Protein AF-A0A0J8GTG0-F1 (afdb_monomer_lite)

Organism: NCBI:txid1513271

Structure (mmCIF, N/CA/C/O backbone):
data_AF-A0A0J8GTG0-F1
#
_entry.id   AF-A0A0J8GTG0-F1
#
loop_
_atom_site.group_PDB
_atom_site.id
_atom_site.type_symbol
_atom_site.label_atom_id
_atom_site.label_alt_id
_atom_site.label_comp_id
_atom_site.label_asym_id
_atom_site.label_entity_id
_atom_site.label_seq_id
_atom_site.pdbx_PDB_ins_code
_atom_site.Cartn_x
_atom_site.Cartn_y
_atom_site.Cartn_z
_atom_site.occupancy
_atom_site.B_iso_or_equiv
_atom_site.auth_seq_id
_atom_site.auth_comp_id
_atom_site.auth_asym_id
_atom_site.auth_atom_id
_atom_site.pdbx_PDB_model_num
ATOM 1 N N . MET A 1 1 ? -7.268 -20.569 -7.186 1.00 54.81 1 MET A N 1
ATOM 2 C CA . MET A 1 1 ? -6.590 -19.305 -6.826 1.00 54.81 1 MET A CA 1
ATOM 3 C C . MET A 1 1 ? -5.811 -18.849 -8.051 1.00 54.81 1 MET A C 1
ATOM 5 O O . MET A 1 1 ? -5.362 -19.722 -8.786 1.00 54.81 1 MET A O 1
ATOM 9 N N . SER A 1 2 ? -5.762 -17.547 -8.359 1.00 68.44 2 SER A N 1
ATOM 10 C CA . SER A 1 2 ? -4.939 -17.053 -9.481 1.00 68.44 2 SER A CA 1
ATOM 11 C C . SER A 1 2 ? -3.449 -17.191 -9.134 1.00 68.44 2 SER A C 1
ATOM 13 O O . SER A 1 2 ? -3.098 -17.224 -7.956 1.00 68.44 2 SER A O 1
ATOM 15 N N . VAL A 1 3 ? -2.569 -17.265 -10.140 1.00 65.75 3 VAL A N 1
ATOM 16 C CA . VAL A 1 3 ? -1.103 -17.329 -9.938 1.00 65.75 3 VAL A CA 1
ATOM 17 C C . VAL A 1 3 ? -0.615 -16.143 -9.099 1.00 65.75 3 VAL A C 1
ATOM 19 O O . VAL A 1 3 ? 0.181 -16.311 -8.181 1.00 65.75 3 VAL A O 1
ATOM 22 N N . ASN A 1 4 ? -1.175 -14.956 -9.330 1.00 76.69 4 ASN A N 1
ATOM 23 C CA . ASN A 1 4 ? -0.830 -13.763 -8.566 1.00 76.69 4 ASN A CA 1
ATOM 24 C C . ASN A 1 4 ? -1.287 -13.849 -7.105 1.00 76.69 4 ASN A C 1
ATOM 26 O O . ASN A 1 4 ? -0.583 -13.353 -6.240 1.00 76.69 4 ASN A O 1
ATOM 30 N N . GLN A 1 5 ? -2.383 -14.540 -6.775 1.00 75.94 5 GLN A N 1
ATOM 31 C CA . GLN A 1 5 ? -2.761 -14.763 -5.369 1.00 75.94 5 GLN A CA 1
ATOM 32 C C . GLN A 1 5 ? -1.780 -15.674 -4.626 1.00 75.94 5 GLN A C 1
ATOM 34 O O . GLN A 1 5 ? -1.552 -15.466 -3.436 1.00 75.94 5 GLN A O 1
ATOM 39 N N . GLU A 1 6 ? -1.209 -16.671 -5.305 1.00 80.06 6 GLU A N 1
ATOM 40 C CA . GLU A 1 6 ? -0.150 -17.521 -4.747 1.00 80.06 6 GLU A CA 1
ATOM 41 C C . GLU A 1 6 ? 1.104 -16.682 -4.460 1.00 80.06 6 GLU A C 1
ATOM 43 O O . GLU A 1 6 ? 1.645 -16.722 -3.357 1.00 80.06 6 GLU A O 1
ATOM 48 N N . MET A 1 7 ? 1.502 -15.841 -5.419 1.00 82.62 7 MET A N 1
ATOM 49 C CA . MET A 1 7 ? 2.662 -14.958 -5.280 1.00 82.62 7 MET A CA 1
ATOM 50 C C . MET A 1 7 ? 2.448 -13.862 -4.228 1.00 82.62 7 MET A C 1
ATOM 52 O O . MET A 1 7 ? 3.363 -13.568 -3.465 1.00 82.62 7 MET A O 1
ATOM 56 N N . ILE A 1 8 ? 1.242 -13.290 -4.118 1.00 86.19 8 ILE A N 1
ATOM 57 C CA . ILE A 1 8 ? 0.918 -12.322 -3.057 1.00 86.19 8 ILE A CA 1
ATOM 58 C C . ILE A 1 8 ? 1.066 -12.969 -1.684 1.00 86.19 8 ILE A C 1
ATOM 60 O O . ILE A 1 8 ? 1.550 -12.310 -0.771 1.00 86.19 8 ILE A O 1
ATOM 64 N N . LYS A 1 9 ? 0.670 -14.236 -1.519 1.00 82.12 9 LYS A N 1
ATOM 65 C CA . LYS A 1 9 ? 0.937 -14.953 -0.269 1.00 82.12 9 LYS A CA 1
ATOM 66 C C . LYS A 1 9 ? 2.442 -15.092 -0.074 1.00 82.12 9 LYS A C 1
ATOM 68 O O . LYS A 1 9 ? 2.985 -14.509 0.849 1.00 82.12 9 LYS A O 1
ATOM 73 N N . GLN A 1 10 ? 3.142 -15.716 -1.014 1.00 87.25 10 GLN A N 1
ATOM 74 C CA . GLN A 1 10 ? 4.577 -15.968 -0.882 1.00 87.25 10 GLN A CA 1
ATOM 75 C C . GLN A 1 10 ? 5.411 -14.709 -0.564 1.00 87.25 10 GLN A C 1
ATOM 77 O O . GLN A 1 10 ? 6.233 -14.736 0.349 1.00 87.25 10 GLN A O 1
ATOM 82 N N . HIS A 1 11 ? 5.201 -13.611 -1.292 1.00 88.31 11 HIS A N 1
ATOM 83 C CA . HIS A 1 11 ? 5.982 -12.379 -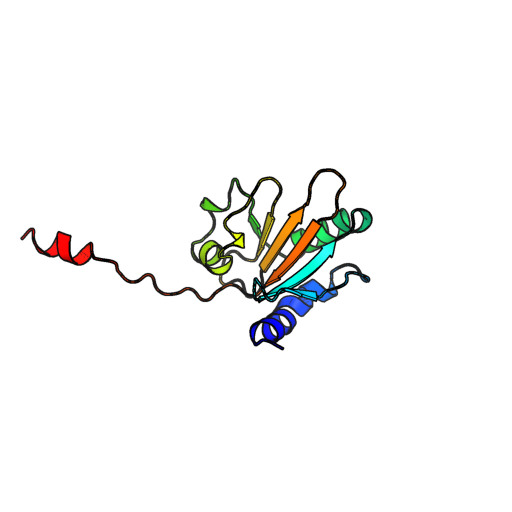1.130 1.00 88.31 11 HIS A CA 1
ATOM 84 C C . HIS A 1 11 ? 5.389 -11.430 -0.077 1.00 88.31 11 HIS A C 1
ATOM 86 O O . HIS A 1 11 ? 6.111 -10.695 0.595 1.00 88.31 11 HIS A O 1
ATOM 92 N N . GLY A 1 12 ? 4.067 -11.449 0.101 1.00 87.25 12 GLY A N 1
ATOM 93 C CA . GLY A 1 12 ? 3.345 -10.583 1.031 1.00 87.25 12 GLY A CA 1
ATOM 94 C C . GLY A 1 12 ? 3.180 -11.157 2.437 1.00 87.25 12 GLY A C 1
ATOM 95 O O . GLY A 1 12 ? 2.770 -10.412 3.325 1.00 87.25 12 GLY A O 1
ATOM 96 N N . ASP A 1 13 ? 3.515 -12.427 2.683 1.00 88.06 13 ASP A N 1
ATOM 97 C CA . ASP A 1 13 ? 3.333 -13.097 3.980 1.00 88.06 13 ASP A CA 1
ATOM 98 C C . ASP A 1 13 ? 3.975 -12.312 5.132 1.00 88.06 13 ASP A C 1
ATOM 100 O O . ASP A 1 13 ? 3.376 -12.140 6.196 1.00 88.06 13 ASP A O 1
ATOM 104 N N . SER A 1 14 ? 5.169 -11.756 4.908 1.00 91.19 14 SER A N 1
ATOM 105 C CA . SER A 1 14 ? 5.875 -10.965 5.921 1.00 91.19 14 SER A CA 1
ATOM 106 C C . SER A 1 14 ? 5.193 -9.625 6.240 1.00 91.19 14 SER A C 1
ATOM 108 O O . SER A 1 14 ? 5.325 -9.124 7.359 1.00 91.19 14 SER A O 1
ATOM 110 N N . LEU A 1 15 ? 4.454 -9.040 5.290 1.00 93.19 15 LEU A N 1
ATOM 111 C CA . LEU A 1 15 ? 3.618 -7.858 5.512 1.00 93.19 15 LEU A CA 1
ATOM 112 C C . LEU A 1 15 ? 2.309 -8.254 6.196 1.00 93.19 15 LEU A C 1
ATOM 114 O O . LEU A 1 15 ? 1.954 -7.678 7.222 1.00 93.19 15 LEU A O 1
ATOM 118 N N . LEU A 1 16 ? 1.614 -9.254 5.648 1.00 93.44 16 LEU A N 1
ATOM 119 C CA . LEU A 1 16 ? 0.330 -9.745 6.145 1.00 93.44 16 LEU A CA 1
ATOM 120 C C . LEU A 1 16 ? 0.420 -10.184 7.611 1.00 93.44 16 LEU A C 1
ATOM 122 O O . LEU A 1 16 ? -0.481 -9.888 8.389 1.00 93.44 16 LEU A O 1
ATOM 126 N N . ALA A 1 17 ? 1.529 -10.812 8.011 1.00 93.44 17 ALA A N 1
ATOM 127 C CA . ALA A 1 17 ? 1.769 -11.227 9.391 1.00 93.44 17 ALA A CA 1
ATOM 128 C C . ALA A 1 17 ? 1.983 -10.060 10.376 1.00 93.44 17 ALA A C 1
ATOM 130 O O . ALA A 1 17 ? 1.778 -10.240 11.577 1.00 93.44 17 ALA A O 1
ATOM 131 N N . LYS A 1 18 ? 2.411 -8.882 9.897 1.00 95.12 18 LYS A N 1
ATOM 132 C CA . LYS A 1 18 ? 2.632 -7.679 10.723 1.00 95.12 18 LYS A CA 1
ATOM 133 C C . LYS A 1 18 ? 1.389 -6.800 10.838 1.00 95.12 18 LYS A C 1
ATOM 135 O O . LYS A 1 18 ? 1.339 -5.944 11.718 1.00 95.12 18 LYS A O 1
ATOM 140 N N . LEU A 1 19 ? 0.424 -6.962 9.935 1.00 95.31 19 LEU A N 1
ATOM 141 C CA . LEU A 1 19 ? -0.800 -6.172 9.942 1.00 95.31 19 LEU A CA 1
ATOM 142 C C . LEU A 1 19 ? -1.731 -6.597 11.094 1.00 95.31 19 LEU A C 1
ATOM 144 O O . LEU A 1 19 ? -1.714 -7.763 11.503 1.00 95.31 19 LEU A O 1
ATOM 148 N N . PRO A 1 20 ? -2.557 -5.672 11.621 1.00 93.44 20 PRO A N 1
ATOM 149 C CA . PRO A 1 20 ? -3.469 -5.961 12.721 1.00 93.44 20 PRO A CA 1
ATOM 150 C C . PRO A 1 20 ? -4.362 -7.168 12.437 1.00 93.44 20 PRO A C 1
ATOM 152 O O . PRO A 1 20 ? -4.900 -7.338 11.338 1.00 93.44 20 PRO A O 1
ATOM 155 N N . LYS A 1 21 ? -4.571 -7.997 13.462 1.00 89.88 21 LYS A N 1
ATOM 156 C CA . LYS A 1 21 ? -5.532 -9.102 13.385 1.00 89.88 21 LYS A CA 1
ATOM 157 C C . LYS A 1 21 ? -6.951 -8.548 13.228 1.00 89.88 21 LYS A C 1
ATOM 159 O O . LYS A 1 21 ? -7.282 -7.513 13.797 1.00 89.88 21 LYS A O 1
ATOM 164 N N . GLY A 1 22 ? -7.798 -9.272 12.499 1.00 85.94 22 GLY A N 1
ATOM 165 C CA . GLY A 1 22 ? -9.192 -8.877 12.256 1.00 85.94 22 GLY A CA 1
ATOM 166 C C . GLY A 1 22 ? -9.413 -8.076 10.971 1.00 85.94 22 GLY A C 1
ATOM 167 O O . GLY A 1 22 ? -10.542 -7.687 10.699 1.00 85.94 22 GLY A O 1
ATOM 168 N N . ILE A 1 23 ? -8.369 -7.857 10.164 1.00 94.06 23 ILE A N 1
ATOM 169 C CA . ILE A 1 23 ? -8.527 -7.379 8.787 1.00 94.06 23 ILE A CA 1
ATOM 170 C C . ILE A 1 23 ? -9.046 -8.532 7.922 1.00 94.06 23 ILE A C 1
ATOM 172 O O . ILE A 1 23 ? -8.407 -9.581 7.815 1.00 94.06 23 ILE A O 1
ATOM 176 N N . GLU A 1 24 ? -10.203 -8.325 7.297 1.00 93.31 24 GLU A N 1
ATOM 177 C CA . GLU A 1 24 ? -10.818 -9.295 6.395 1.00 93.31 24 GLU A CA 1
ATOM 178 C C . GLU A 1 24 ? -10.308 -9.094 4.966 1.00 93.31 24 GLU A C 1
ATOM 180 O O . GLU A 1 24 ? -10.656 -8.128 4.285 1.00 93.31 24 GLU A O 1
ATOM 185 N N . TRP A 1 25 ? -9.468 -10.024 4.511 1.00 94.25 25 TRP A N 1
ATOM 186 C CA . TRP A 1 25 ? -8.908 -10.013 3.163 1.00 94.25 25 TRP A CA 1
ATOM 187 C C . TRP A 1 25 ? -9.800 -10.752 2.178 1.00 94.25 25 TRP A C 1
ATOM 189 O O . TRP A 1 25 ? -10.242 -11.875 2.430 1.00 94.25 25 TRP A O 1
ATOM 199 N N . GLN A 1 26 ? -9.996 -10.146 1.014 1.00 94.06 26 GLN A N 1
ATOM 200 C CA . GLN A 1 26 ? -10.760 -10.707 -0.087 1.00 94.06 26 GLN A CA 1
ATOM 201 C C . GLN A 1 26 ? -9.942 -10.651 -1.382 1.00 94.06 26 GLN A C 1
ATOM 203 O O . GLN A 1 26 ? -9.131 -9.742 -1.571 1.00 94.06 26 GLN A O 1
ATOM 208 N N . PRO A 1 27 ? -10.139 -11.601 -2.303 1.00 93.38 27 PRO A N 1
ATOM 209 C CA . PRO A 1 27 ? -9.642 -11.473 -3.664 1.00 93.38 27 PRO A CA 1
ATOM 210 C C . PRO A 1 27 ? -10.237 -10.257 -4.386 1.00 93.38 27 PRO A C 1
ATOM 212 O O . PRO A 1 27 ? -11.454 -10.148 -4.518 1.00 93.38 27 PRO A O 1
ATOM 215 N N . ASP A 1 28 ? -9.389 -9.397 -4.942 1.00 93.38 28 ASP A N 1
ATOM 216 C CA . ASP A 1 28 ? -9.787 -8.335 -5.865 1.00 93.38 28 ASP A CA 1
ATOM 217 C C . ASP A 1 28 ? -9.501 -8.778 -7.302 1.00 93.38 28 ASP A C 1
ATOM 219 O O . ASP A 1 28 ? -8.418 -8.559 -7.845 1.00 93.38 28 ASP A O 1
ATOM 223 N N . GLN A 1 29 ? -10.479 -9.433 -7.931 1.00 89.50 29 GLN A N 1
ATOM 224 C CA . GLN A 1 29 ? -10.334 -9.959 -9.295 1.00 89.50 29 GLN A CA 1
ATOM 225 C C . GLN A 1 29 ? -10.115 -8.863 -10.344 1.00 89.50 29 GLN A C 1
ATOM 227 O O . GLN A 1 29 ? -9.553 -9.134 -11.401 1.00 89.50 29 GLN A O 1
ATOM 232 N N . ARG A 1 30 ? -10.551 -7.627 -10.070 1.00 88.12 30 ARG A N 1
ATOM 233 C CA . ARG A 1 30 ? -10.420 -6.513 -11.015 1.00 88.12 30 ARG A CA 1
ATOM 234 C C . ARG A 1 30 ? -8.964 -6.094 -11.189 1.00 88.12 30 ARG A C 1
ATOM 236 O O . ARG A 1 30 ? -8.588 -5.661 -12.276 1.00 88.12 30 ARG A O 1
ATOM 243 N N . PHE A 1 31 ? -8.178 -6.203 -10.124 1.00 88.25 31 PHE A N 1
ATOM 244 C CA . PHE A 1 31 ? -6.781 -5.778 -10.104 1.00 88.25 31 PHE A CA 1
ATOM 245 C C . PHE A 1 31 ? -5.796 -6.915 -9.822 1.00 88.25 31 PHE A C 1
ATOM 247 O O . PHE A 1 31 ? -4.608 -6.650 -9.678 1.00 88.25 31 PHE A O 1
ATOM 254 N N . ASP A 1 32 ? -6.292 -8.152 -9.739 1.00 89.31 32 ASP A N 1
ATOM 255 C CA . ASP A 1 32 ? -5.533 -9.345 -9.356 1.00 89.31 32 ASP A CA 1
ATOM 256 C C . ASP A 1 32 ? -4.714 -9.133 -8.071 1.00 89.31 32 ASP A C 1
ATOM 258 O O . ASP A 1 32 ? -3.516 -9.401 -7.992 1.00 89.31 32 ASP A O 1
ATOM 262 N N . ALA A 1 33 ? -5.397 -8.582 -7.066 1.00 93.25 33 ALA A N 1
ATOM 263 C CA . ALA A 1 33 ? -4.835 -8.172 -5.785 1.00 93.25 33 ALA A CA 1
ATOM 264 C C . ALA A 1 33 ? -5.549 -8.872 -4.617 1.00 93.25 33 ALA A C 1
ATOM 266 O O . ALA A 1 33 ? -6.603 -9.492 -4.783 1.00 93.25 33 ALA A O 1
ATOM 267 N N . LEU A 1 34 ? -5.006 -8.736 -3.409 1.00 94.75 34 LEU A N 1
ATOM 268 C CA . LEU A 1 34 ? -5.770 -8.880 -2.171 1.00 94.75 34 LEU A CA 1
ATOM 269 C C . LEU A 1 34 ? -6.270 -7.506 -1.748 1.00 94.75 34 LEU A C 1
ATOM 271 O O . LEU A 1 34 ? -5.487 -6.561 -1.722 1.00 94.75 34 LEU A O 1
ATOM 275 N N . ILE A 1 35 ? -7.546 -7.392 -1.397 1.00 96.50 35 ILE A N 1
ATOM 276 C CA . ILE A 1 35 ? -8.153 -6.162 -0.889 1.00 96.50 35 ILE A CA 1
ATOM 277 C C . ILE A 1 35 ? -8.702 -6.373 0.515 1.00 96.50 35 ILE A C 1
ATOM 279 O O . ILE A 1 35 ? -9.246 -7.430 0.826 1.00 96.50 35 ILE A O 1
ATOM 283 N N . ALA A 1 36 ? -8.598 -5.341 1.342 1.00 97.38 36 ALA A N 1
ATOM 284 C CA . ALA A 1 36 ? -9.332 -5.235 2.587 1.00 97.38 36 ALA A CA 1
ATOM 285 C C . ALA A 1 36 ? -9.882 -3.819 2.785 1.00 97.38 36 ALA A C 1
ATOM 287 O O . ALA A 1 36 ? -9.279 -2.826 2.358 1.00 97.38 36 ALA A O 1
ATOM 288 N N . GLU A 1 37 ? -11.020 -3.731 3.467 1.00 97.81 37 GLU A N 1
ATOM 289 C CA . GLU A 1 37 ? -11.483 -2.484 4.066 1.00 97.81 37 GLU A CA 1
ATOM 290 C C . GLU A 1 37 ? -10.791 -2.298 5.419 1.00 97.81 37 GLU A C 1
ATOM 292 O O . GLU A 1 37 ? -10.816 -3.177 6.279 1.00 97.81 37 GLU A O 1
ATOM 297 N N . ILE A 1 38 ? -10.160 -1.143 5.605 1.00 97.56 38 ILE A N 1
ATOM 298 C CA . ILE A 1 38 ? -9.478 -0.773 6.837 1.00 97.56 38 ILE A CA 1
ATOM 299 C C . ILE A 1 38 ? -10.366 0.216 7.592 1.00 97.56 38 ILE A C 1
ATOM 301 O O . ILE A 1 38 ? -10.460 1.386 7.193 1.00 97.56 38 ILE A O 1
ATOM 305 N N . PRO A 1 39 ? -11.018 -0.219 8.684 1.00 95.06 39 PRO A N 1
ATOM 306 C CA . PRO A 1 39 ? -11.881 0.649 9.461 1.00 95.06 39 PRO A CA 1
ATOM 307 C C . PRO A 1 39 ? -11.049 1.713 10.177 1.00 95.06 39 PRO A C 1
ATOM 309 O O . PRO A 1 39 ? -9.894 1.497 10.554 1.00 95.06 39 PRO A O 1
ATOM 312 N N . LYS A 1 40 ? -11.669 2.868 10.423 1.00 92.75 40 LYS A N 1
ATOM 313 C CA . LYS A 1 40 ? -11.016 4.050 11.003 1.00 92.75 40 LYS A CA 1
ATOM 314 C C . LYS A 1 40 ? -10.144 3.776 12.242 1.00 92.75 40 LYS A C 1
ATOM 316 O O . LYS A 1 40 ? -9.044 4.326 12.288 1.00 92.75 40 LYS A O 1
ATOM 321 N N . PRO A 1 41 ? -10.560 2.943 13.219 1.00 94.44 41 PRO A N 1
ATOM 322 C CA . PRO A 1 41 ? -9.737 2.655 14.394 1.00 94.44 41 PRO A CA 1
ATOM 323 C C . PRO A 1 41 ? -8.410 1.953 14.075 1.00 94.44 41 PRO A C 1
ATOM 325 O O . PRO A 1 41 ? -7.440 2.164 14.792 1.00 94.44 41 PRO A O 1
ATOM 328 N N . LEU A 1 42 ? -8.350 1.164 12.995 1.00 95.38 42 LEU A N 1
ATOM 329 C CA . LEU A 1 42 ? -7.152 0.421 12.591 1.00 95.38 42 LEU A CA 1
ATOM 330 C C . LEU A 1 42 ? -6.244 1.216 11.644 1.00 95.38 42 LEU A C 1
ATOM 332 O O . LEU A 1 42 ? -5.082 0.859 11.465 1.00 95.38 42 LEU A O 1
ATOM 336 N N . MET A 1 43 ? -6.736 2.304 11.040 1.00 95.12 43 MET A N 1
ATOM 337 C CA . MET A 1 43 ? -5.971 3.067 10.046 1.00 95.12 43 MET A CA 1
ATOM 338 C C . MET A 1 43 ? -4.609 3.579 10.553 1.00 95.12 43 MET A C 1
ATOM 340 O O . MET A 1 43 ? -3.649 3.482 9.785 1.00 95.12 43 MET A O 1
ATOM 344 N N . PRO A 1 44 ? -4.468 4.123 11.785 1.00 95.44 44 PRO A N 1
ATOM 345 C CA . PRO A 1 44 ? -3.169 4.591 12.269 1.00 95.44 44 PRO A CA 1
ATOM 346 C C . PRO A 1 44 ? -2.142 3.462 12.375 1.00 95.44 44 PRO A C 1
ATOM 348 O O . PRO A 1 44 ? -1.014 3.630 11.917 1.00 95.44 44 PRO A O 1
ATOM 351 N N . GLU A 1 45 ? -2.552 2.315 12.919 1.00 96.75 45 GLU A N 1
ATOM 352 C CA . GLU A 1 45 ? -1.698 1.137 13.084 1.00 96.75 45 GLU A CA 1
ATOM 353 C C . GLU A 1 45 ? -1.295 0.567 11.721 1.00 96.75 45 GLU A C 1
ATOM 355 O O . GLU A 1 45 ? -0.108 0.474 11.429 1.00 96.75 45 GLU A O 1
ATOM 360 N N . VAL A 1 46 ? -2.259 0.328 10.823 1.00 97.44 46 VAL A N 1
ATOM 361 C CA . VAL A 1 46 ? -1.986 -0.164 9.461 1.00 97.44 46 VAL A CA 1
ATOM 362 C C . VAL A 1 46 ? -1.066 0.784 8.693 1.00 97.44 46 VAL A C 1
ATOM 364 O O . VAL A 1 46 ? -0.108 0.348 8.057 1.00 97.44 46 VAL A O 1
ATOM 367 N N . SER A 1 47 ? -1.323 2.095 8.752 1.00 95.62 47 SER A N 1
ATOM 368 C CA . SER A 1 47 ? -0.481 3.083 8.073 1.00 95.62 47 SER A CA 1
ATOM 369 C C . SER A 1 47 ? 0.943 3.090 8.622 1.00 95.62 47 SER A C 1
ATOM 371 O O . SER A 1 47 ? 1.882 3.308 7.856 1.00 95.62 47 SER A O 1
ATOM 373 N N . GLN A 1 48 ? 1.112 2.880 9.929 1.00 96.62 48 GLN A N 1
ATOM 374 C CA . GLN A 1 48 ? 2.428 2.774 10.545 1.00 96.62 48 GLN A CA 1
ATOM 375 C C . GLN A 1 48 ? 3.142 1.498 10.089 1.00 96.62 48 GLN A C 1
ATOM 377 O O . GLN A 1 48 ? 4.264 1.595 9.598 1.00 96.62 48 GLN A O 1
ATOM 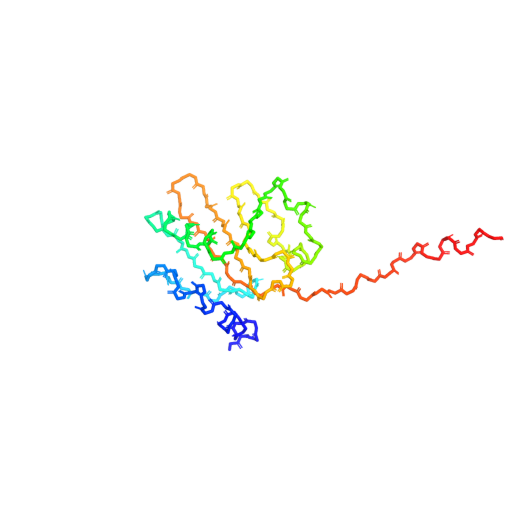382 N N . THR A 1 49 ? 2.469 0.345 10.119 1.00 97.50 49 THR A N 1
ATOM 383 C CA . THR A 1 49 ? 3.027 -0.927 9.641 1.00 97.50 49 THR A CA 1
ATOM 384 C C . THR A 1 49 ? 3.491 -0.838 8.188 1.00 97.50 49 THR A C 1
ATOM 386 O O . THR A 1 49 ? 4.584 -1.294 7.872 1.00 97.50 49 THR A O 1
ATOM 389 N N . LEU A 1 50 ? 2.711 -0.213 7.298 1.00 97.31 50 LEU A N 1
ATOM 390 C CA . LEU A 1 50 ? 3.102 -0.036 5.893 1.00 97.31 50 LEU A CA 1
ATOM 391 C C . LEU A 1 50 ? 4.360 0.834 5.743 1.00 97.31 50 LEU A C 1
ATOM 393 O O . LEU A 1 50 ? 5.224 0.519 4.931 1.00 97.31 50 LEU A O 1
ATOM 397 N N . LYS A 1 51 ? 4.485 1.909 6.532 1.00 95.75 51 LYS A N 1
ATOM 398 C CA . LYS A 1 51 ? 5.670 2.789 6.514 1.00 95.75 51 LYS A CA 1
ATOM 399 C C . LYS A 1 51 ? 6.920 2.113 7.070 1.00 95.75 51 LYS A C 1
ATOM 401 O O . LYS A 1 51 ? 8.015 2.489 6.682 1.00 95.75 51 LYS A O 1
ATOM 406 N N . GLU A 1 52 ? 6.758 1.197 8.019 1.00 95.62 52 GLU A N 1
ATOM 407 C CA . GLU A 1 52 ? 7.864 0.429 8.596 1.00 95.62 52 GLU A CA 1
ATOM 408 C C . GLU A 1 52 ? 8.261 -0.756 7.717 1.00 95.62 52 GLU A C 1
ATOM 410 O O . GLU A 1 52 ? 9.411 -1.185 7.743 1.00 95.62 52 GLU A O 1
ATOM 415 N N . HIS A 1 53 ? 7.304 -1.309 6.970 1.00 95.38 53 HIS A N 1
ATOM 416 C CA . HIS A 1 53 ? 7.533 -2.452 6.102 1.00 95.38 53 HIS A CA 1
ATOM 417 C C . HIS A 1 53 ? 8.233 -2.061 4.800 1.00 95.38 53 HIS A C 1
ATOM 419 O O . HIS A 1 53 ? 9.169 -2.745 4.405 1.00 95.38 53 HIS A O 1
ATOM 425 N N . PHE A 1 54 ? 7.778 -0.991 4.146 1.00 95.44 54 PHE A N 1
ATOM 426 C CA . PHE A 1 54 ? 8.291 -0.568 2.845 1.00 95.44 54 PHE A CA 1
ATOM 427 C C . PHE A 1 54 ? 9.297 0.568 2.977 1.00 95.44 54 PHE A C 1
ATOM 429 O O . PHE A 1 54 ? 9.059 1.531 3.711 1.00 95.44 54 PHE A O 1
ATOM 436 N N . SER A 1 55 ? 10.386 0.504 2.210 1.00 94.25 55 SER A N 1
ATOM 437 C CA . SER A 1 55 ? 11.390 1.575 2.209 1.00 94.25 55 SER A CA 1
ATOM 438 C C . SER A 1 55 ? 10.894 2.857 1.530 1.00 94.25 55 SER A C 1
ATOM 440 O O . SER A 1 55 ? 11.319 3.957 1.895 1.00 94.25 55 SER A O 1
ATOM 442 N N . GLN A 1 56 ? 9.966 2.735 0.573 1.00 96.38 56 GLN A N 1
ATOM 443 C CA . GLN A 1 56 ? 9.459 3.855 -0.209 1.00 96.38 56 GLN A CA 1
ATOM 444 C C . GLN A 1 56 ? 7.944 4.022 -0.115 1.00 96.38 56 GLN A C 1
ATOM 446 O O . GLN A 1 56 ? 7.163 3.088 0.086 1.00 96.38 56 GLN A O 1
ATOM 451 N N . LYS A 1 57 ? 7.524 5.273 -0.321 1.00 96.69 57 LYS A N 1
ATOM 452 C CA . LYS A 1 57 ? 6.123 5.632 -0.525 1.00 96.69 57 LYS A CA 1
ATOM 453 C C . LYS A 1 57 ? 5.978 6.744 -1.553 1.00 96.69 57 LYS A C 1
ATOM 455 O O . LYS A 1 57 ? 6.714 7.738 -1.547 1.00 96.69 57 LYS A O 1
ATOM 460 N N . TRP A 1 58 ? 4.938 6.635 -2.360 1.00 97.62 58 TRP A N 1
ATOM 461 C CA . TRP A 1 58 ? 4.570 7.623 -3.356 1.00 97.62 58 TRP A CA 1
ATOM 462 C C . TRP A 1 58 ? 3.141 8.114 -3.144 1.00 97.62 58 TRP A C 1
ATOM 464 O O . TRP A 1 58 ? 2.300 7.436 -2.564 1.00 97.62 58 TRP A O 1
ATOM 474 N N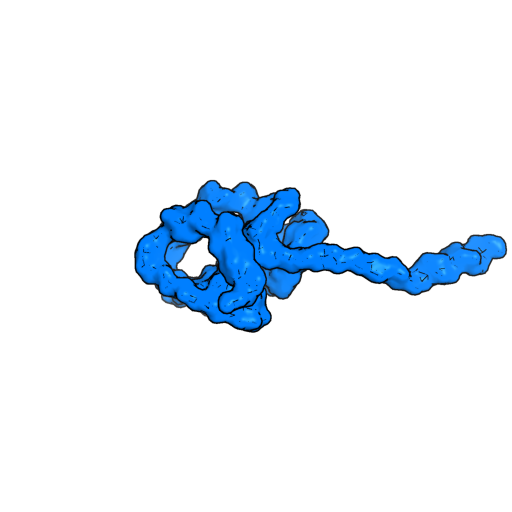 . ASN A 1 59 ? 2.888 9.333 -3.602 1.00 97.06 59 ASN A N 1
ATOM 475 C CA . ASN A 1 59 ? 1.596 9.999 -3.651 1.00 97.06 59 ASN A CA 1
ATOM 476 C C . ASN A 1 59 ? 1.435 10.691 -5.012 1.00 97.06 59 ASN A C 1
ATOM 478 O O . ASN A 1 59 ? 2.361 10.726 -5.831 1.00 97.06 59 ASN A O 1
ATOM 482 N N . ASN A 1 60 ? 0.280 11.312 -5.241 1.00 95.75 60 ASN A N 1
ATOM 483 C CA . ASN A 1 60 ? -0.017 12.007 -6.495 1.00 95.75 60 ASN A CA 1
ATOM 484 C C . ASN A 1 60 ? 0.985 13.120 -6.886 1.00 95.75 60 ASN A C 1
ATOM 486 O O . ASN A 1 60 ? 1.052 13.502 -8.055 1.00 95.75 60 ASN A O 1
ATOM 490 N N . LYS A 1 61 ? 1.787 13.645 -5.947 1.00 96.06 61 LYS A N 1
ATOM 491 C CA . LYS A 1 61 ? 2.781 14.701 -6.210 1.00 96.06 61 LYS A CA 1
ATOM 492 C C . LYS A 1 61 ? 4.137 14.154 -6.647 1.00 96.06 61 LYS A C 1
ATOM 494 O O . LYS A 1 61 ? 4.845 14.843 -7.381 1.00 96.06 61 LYS A O 1
ATOM 499 N N . ASN A 1 62 ? 4.533 12.969 -6.181 1.00 96.38 62 ASN A N 1
ATOM 500 C CA . ASN A 1 62 ? 5.882 12.440 -6.407 1.00 96.38 62 ASN A CA 1
ATOM 501 C C . ASN A 1 62 ? 5.931 11.171 -7.275 1.00 96.38 62 ASN A C 1
ATOM 503 O O . ASN A 1 62 ? 7.002 10.871 -7.792 1.00 96.38 62 ASN A O 1
ATOM 507 N N . ILE A 1 63 ? 4.810 10.487 -7.535 1.00 95.56 63 ILE A N 1
ATOM 508 C CA . ILE A 1 63 ? 4.794 9.251 -8.340 1.00 95.56 63 ILE A CA 1
ATOM 509 C C . ILE A 1 63 ? 5.354 9.425 -9.748 1.00 95.56 63 ILE A C 1
ATOM 511 O O . ILE A 1 63 ? 6.032 8.544 -10.262 1.00 95.56 63 ILE A O 1
ATOM 515 N N . LYS A 1 64 ? 5.178 10.601 -10.360 1.00 93.25 64 LYS A N 1
ATOM 516 C CA . LYS A 1 64 ? 5.751 10.902 -11.684 1.00 93.25 64 LYS A CA 1
ATOM 517 C C . LYS A 1 64 ? 7.282 10.786 -11.703 1.00 93.25 64 LYS A C 1
ATOM 519 O O . LYS A 1 64 ? 7.850 10.467 -12.749 1.00 93.25 64 LYS A O 1
ATOM 524 N N . LYS A 1 65 ? 7.927 11.023 -10.555 1.00 94.25 65 LYS A N 1
ATOM 525 C CA . LYS A 1 65 ? 9.380 10.938 -10.352 1.00 94.25 65 LYS A CA 1
ATOM 526 C C . LYS A 1 65 ? 9.853 9.553 -9.900 1.00 94.25 65 LYS A C 1
ATOM 528 O O . LYS A 1 65 ? 11.056 9.362 -9.804 1.00 94.25 65 LYS A O 1
ATOM 533 N N . ALA A 1 66 ? 8.943 8.620 -9.617 1.00 93.56 66 ALA A N 1
ATOM 534 C CA . ALA A 1 66 ? 9.317 7.256 -9.264 1.00 93.56 66 ALA A CA 1
ATOM 535 C C . ALA A 1 66 ? 10.033 6.558 -10.440 1.00 93.56 66 ALA A C 1
ATOM 537 O O . ALA A 1 66 ? 9.802 6.946 -11.603 1.00 93.56 66 ALA A O 1
ATOM 538 N N . PRO A 1 67 ? 10.854 5.527 -10.159 1.00 93.38 67 PRO A N 1
ATOM 539 C CA . PRO A 1 67 ? 11.464 4.683 -11.181 1.00 93.38 67 PRO A CA 1
ATOM 540 C C . PRO A 1 67 ? 10.449 4.148 -12.194 1.00 93.38 67 PRO A C 1
ATOM 542 O O . PRO A 1 67 ? 9.242 4.063 -11.931 1.00 93.38 67 PRO A O 1
ATOM 545 N N . LYS A 1 68 ? 10.928 3.808 -13.393 1.00 90.88 68 LYS A N 1
ATOM 546 C CA . LYS A 1 68 ? 10.059 3.314 -14.470 1.00 90.88 68 LYS A CA 1
ATOM 547 C C . LYS A 1 68 ? 9.418 1.988 -14.067 1.00 90.88 68 LYS A C 1
ATOM 549 O O . LYS A 1 68 ? 8.224 1.809 -14.282 1.00 90.88 68 LYS A O 1
ATOM 554 N N . GLU A 1 69 ? 10.201 1.139 -13.423 1.00 90.25 69 GLU A N 1
ATOM 555 C CA . GLU A 1 69 ? 9.866 -0.171 -12.883 1.00 90.25 69 GLU A CA 1
ATOM 556 C C . GLU A 1 69 ? 8.714 -0.056 -11.881 1.00 90.25 69 GLU A C 1
ATOM 558 O O . GLU A 1 69 ? 7.706 -0.739 -12.024 1.00 90.25 69 GLU A O 1
ATOM 563 N N . VAL A 1 70 ? 8.802 0.894 -10.944 1.00 93.44 70 VAL A N 1
ATOM 564 C CA . VAL A 1 70 ? 7.740 1.178 -9.964 1.00 93.44 70 VAL A CA 1
ATOM 565 C C . VAL A 1 70 ? 6.448 1.606 -10.660 1.00 93.44 70 VAL A C 1
ATOM 567 O O . VAL A 1 70 ? 5.377 1.096 -10.344 1.00 93.44 70 VAL A O 1
ATOM 570 N N . LYS A 1 71 ? 6.522 2.529 -11.627 1.00 93.25 71 LYS A N 1
ATOM 571 C CA . LYS A 1 71 ? 5.326 3.030 -12.330 1.00 93.25 71 LYS A CA 1
ATOM 572 C C . LYS A 1 71 ? 4.666 1.957 -13.190 1.00 93.25 71 LYS A C 1
ATOM 574 O O . LYS A 1 71 ? 3.447 1.832 -13.177 1.00 93.25 71 LYS A O 1
ATOM 579 N N . GLN A 1 72 ? 5.460 1.205 -13.947 1.00 92.00 72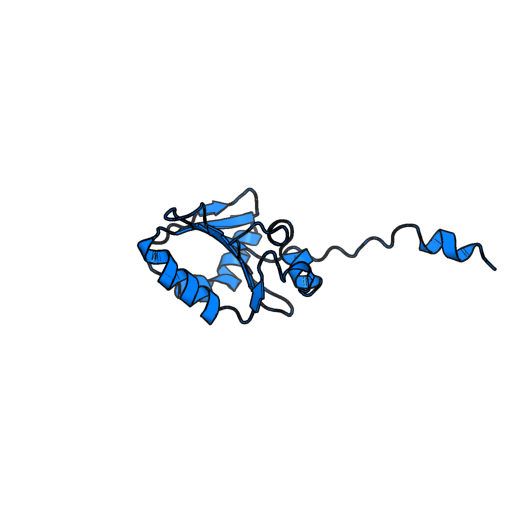 GLN A N 1
ATOM 580 C CA . GLN A 1 72 ? 4.954 0.137 -14.807 1.00 92.00 72 GLN A CA 1
ATOM 581 C C . GLN A 1 72 ? 4.410 -1.024 -13.976 1.00 92.00 72 GLN A C 1
ATOM 583 O O . GLN A 1 72 ? 3.314 -1.499 -14.257 1.00 92.00 72 GLN A O 1
ATOM 588 N N . GLY A 1 73 ? 5.122 -1.401 -12.913 1.00 92.31 73 GLY A N 1
ATOM 589 C CA . GLY A 1 73 ? 4.702 -2.430 -11.973 1.00 92.31 73 GLY A CA 1
ATOM 590 C C . GLY A 1 73 ? 3.410 -2.075 -11.237 1.00 92.31 73 GLY A C 1
ATOM 591 O O . GLY A 1 73 ? 2.515 -2.909 -11.126 1.00 92.31 73 GLY A O 1
ATOM 592 N N . ALA A 1 74 ? 3.260 -0.823 -10.800 1.00 93.94 74 ALA A N 1
ATOM 593 C CA . ALA A 1 74 ? 2.031 -0.346 -10.167 1.00 93.94 74 ALA A CA 1
ATOM 594 C C . ALA A 1 74 ? 0.843 -0.250 -11.138 1.00 93.94 74 ALA A C 1
ATOM 596 O O . ALA A 1 74 ? -0.310 -0.327 -10.707 1.00 93.94 74 ALA A O 1
ATOM 597 N N . GLY A 1 75 ? 1.093 -0.080 -12.440 1.00 93.31 75 GLY A N 1
ATOM 598 C CA . GLY A 1 75 ? 0.049 0.036 -13.454 1.00 93.31 75 GLY A CA 1
ATOM 599 C C . GLY A 1 75 ? -0.964 1.127 -13.095 1.00 93.31 75 GLY A C 1
ATOM 600 O O . GLY A 1 75 ? -0.593 2.271 -12.845 1.00 93.31 75 GLY A O 1
ATOM 601 N N . ILE A 1 76 ? -2.247 0.763 -13.007 1.00 92.50 76 ILE A N 1
ATOM 602 C CA . ILE A 1 76 ? -3.321 1.706 -12.648 1.00 92.50 76 ILE A CA 1
ATOM 603 C C . ILE A 1 76 ? -3.144 2.325 -11.253 1.00 92.50 76 ILE A C 1
ATOM 605 O O . ILE A 1 76 ? -3.622 3.425 -11.003 1.00 92.50 76 ILE A O 1
ATOM 609 N N . PHE A 1 77 ? -2.422 1.668 -10.341 1.00 94.62 77 PHE A N 1
ATOM 610 C CA . PHE A 1 77 ? -2.152 2.217 -9.012 1.00 94.62 77 PHE A CA 1
ATOM 611 C C . PHE A 1 77 ? -1.128 3.363 -9.029 1.00 94.62 77 PHE A C 1
ATOM 613 O O . PHE A 1 77 ? -0.979 4.052 -8.021 1.00 94.62 77 PHE A O 1
ATOM 620 N N . ALA A 1 78 ? -0.445 3.605 -10.157 1.00 93.38 78 ALA A N 1
ATOM 621 C CA . ALA A 1 78 ? 0.376 4.800 -10.353 1.00 93.38 78 ALA A CA 1
ATOM 622 C C . ALA A 1 78 ? -0.460 6.054 -10.688 1.00 93.38 78 ALA A C 1
ATOM 624 O O . ALA A 1 78 ? 0.012 7.175 -10.470 1.00 93.38 78 ALA A O 1
ATOM 625 N N . ASP A 1 79 ? -1.700 5.885 -11.160 1.00 93.19 79 ASP A N 1
ATOM 626 C CA . ASP A 1 79 ? -2.636 6.974 -11.459 1.00 93.19 79 ASP A CA 1
ATOM 627 C C . ASP A 1 79 ? -3.379 7.406 -10.185 1.00 93.19 79 ASP A C 1
ATOM 629 O O . ASP A 1 79 ? -4.563 7.145 -9.989 1.00 93.19 79 ASP A O 1
ATOM 633 N N . MET A 1 80 ? -2.640 8.044 -9.275 1.00 92.44 80 MET A N 1
ATOM 634 C CA . MET A 1 80 ? -3.135 8.374 -7.938 1.00 92.44 80 MET A CA 1
ATOM 635 C C . MET A 1 80 ? -3.935 9.674 -7.862 1.00 92.44 80 MET A C 1
ATOM 637 O O . MET A 1 80 ? -3.514 10.731 -8.346 1.00 92.44 80 MET A O 1
ATOM 641 N N . GLU A 1 81 ? -5.025 9.620 -7.102 1.00 93.31 81 GLU A N 1
ATOM 642 C CA . GLU A 1 81 ? -5.763 10.797 -6.648 1.00 93.31 81 GLU A CA 1
ATOM 643 C C . GLU A 1 81 ? -5.175 11.393 -5.357 1.00 93.31 81 GLU A C 1
ATOM 645 O O . GLU A 1 81 ? -4.165 10.945 -4.807 1.00 93.31 81 GLU A O 1
ATOM 650 N N . ARG A 1 82 ? -5.801 12.467 -4.867 1.00 91.62 82 ARG A N 1
ATOM 651 C CA . ARG A 1 82 ? -5.417 13.108 -3.608 1.00 91.62 82 ARG A CA 1
ATOM 652 C C . ARG A 1 82 ? -5.577 12.122 -2.442 1.00 91.62 82 ARG A C 1
ATOM 654 O O . ARG A 1 82 ? -6.547 11.380 -2.384 1.00 91.62 82 ARG A O 1
ATOM 661 N N . ASP A 1 83 ? -4.613 12.139 -1.522 1.00 93.00 83 ASP A N 1
ATOM 662 C CA . ASP A 1 83 ? -4.555 11.314 -0.302 1.00 93.00 83 ASP A CA 1
ATOM 663 C C . ASP A 1 83 ? -4.403 9.793 -0.524 1.00 93.00 83 ASP A C 1
ATOM 665 O O . ASP A 1 83 ? -4.244 9.046 0.444 1.00 93.00 83 ASP A O 1
ATOM 669 N N . GLN A 1 84 ? -4.347 9.337 -1.780 1.00 96.44 84 GLN A N 1
ATOM 670 C CA . GLN A 1 84 ? -3.927 7.981 -2.118 1.00 96.44 84 GLN A CA 1
ATOM 671 C C . GLN A 1 84 ? -2.410 7.833 -1.980 1.00 96.44 84 GLN A C 1
ATOM 673 O O . GLN A 1 84 ? -1.644 8.759 -2.274 1.00 96.44 84 GLN A O 1
ATOM 678 N N . LEU A 1 85 ? -1.985 6.653 -1.531 1.00 97.69 85 LEU A N 1
ATOM 679 C CA . LEU A 1 85 ? -0.579 6.301 -1.385 1.00 97.69 85 LEU A CA 1
ATOM 680 C C . LEU A 1 85 ? -0.285 4.964 -2.059 1.00 97.69 85 LEU A C 1
ATOM 682 O O . LEU A 1 85 ? -1.106 4.049 -2.039 1.00 97.69 85 LEU A O 1
ATOM 686 N N . LEU A 1 86 ? 0.927 4.855 -2.584 1.00 97.88 86 LEU A N 1
ATOM 687 C CA . LEU A 1 86 ? 1.528 3.622 -3.067 1.00 97.88 86 LEU A CA 1
ATOM 688 C C . LEU A 1 86 ? 2.768 3.334 -2.220 1.00 97.88 86 LEU A C 1
ATOM 690 O O . LEU A 1 86 ? 3.581 4.232 -2.014 1.00 97.88 86 LEU A O 1
ATOM 694 N N . PHE A 1 87 ? 2.922 2.104 -1.752 1.00 97.69 87 PHE A N 1
ATOM 695 C CA . PHE A 1 87 ? 4.087 1.630 -1.011 1.00 97.69 87 PHE A CA 1
ATOM 696 C C . PHE A 1 87 ? 4.760 0.491 -1.776 1.00 97.69 87 PHE A C 1
ATOM 698 O O . PHE A 1 87 ? 4.082 -0.296 -2.443 1.00 97.69 87 PHE A O 1
ATOM 705 N N . GLY A 1 88 ? 6.082 0.417 -1.684 1.00 95.38 88 GLY A N 1
ATOM 706 C CA . GLY A 1 88 ? 6.887 -0.592 -2.363 1.00 95.38 88 GLY A CA 1
ATOM 707 C C . GLY A 1 88 ? 8.378 -0.345 -2.165 1.00 95.38 88 GLY A C 1
ATOM 708 O O . GLY A 1 88 ? 8.774 0.556 -1.426 1.00 95.38 88 GLY A O 1
ATOM 709 N N . GLU A 1 89 ? 9.182 -1.125 -2.874 1.00 92.31 89 GLU A N 1
ATOM 710 C CA . GLU A 1 89 ? 10.630 -0.947 -2.971 1.00 92.31 89 GLU A CA 1
ATOM 711 C C . GLU A 1 89 ? 10.994 -0.179 -4.250 1.00 92.31 89 GLU A C 1
ATOM 713 O O . GLU A 1 89 ? 10.253 -0.204 -5.236 1.00 92.31 89 GLU A O 1
ATOM 718 N N . GLU A 1 90 ? 12.117 0.543 -4.228 1.00 85.62 90 GLU A N 1
ATOM 719 C CA . GLU A 1 90 ? 12.570 1.335 -5.382 1.00 85.62 90 GLU A CA 1
ATOM 720 C C . GLU A 1 90 ? 13.066 0.448 -6.532 1.00 85.62 90 GLU A C 1
ATOM 722 O O . GLU A 1 90 ? 12.796 0.726 -7.701 1.00 85.62 90 GLU A O 1
ATOM 727 N N . GLU A 1 91 ? 13.743 -0.647 -6.186 1.00 84.44 91 GLU A N 1
ATOM 728 C CA . GLU A 1 91 ? 14.311 -1.609 -7.123 1.00 84.44 91 GLU A CA 1
ATOM 729 C C . GLU A 1 91 ? 13.607 -2.959 -6.985 1.00 84.44 91 GLU A C 1
ATOM 731 O O . GLU A 1 91 ? 13.463 -3.479 -5.882 1.00 84.44 91 GLU A O 1
ATOM 736 N N . SER A 1 92 ? 13.194 -3.532 -8.119 1.00 79.12 92 SER A N 1
ATOM 737 C CA . SER A 1 92 ? 12.624 -4.886 -8.224 1.00 79.12 92 SER A CA 1
ATOM 738 C C . SER A 1 92 ? 11.592 -5.239 -7.136 1.00 79.12 92 SER A C 1
ATOM 740 O O . SER A 1 92 ? 11.776 -6.230 -6.427 1.00 79.12 92 SER A O 1
ATOM 742 N N . PRO A 1 93 ? 10.507 -4.456 -6.972 1.00 82.62 93 PRO A N 1
ATOM 743 C CA . PRO A 1 93 ? 9.499 -4.770 -5.968 1.00 82.62 93 PRO A CA 1
ATOM 744 C C . PRO A 1 93 ? 8.878 -6.150 -6.241 1.00 82.62 93 PRO A C 1
ATOM 746 O O . PRO A 1 93 ? 8.441 -6.435 -7.353 1.00 82.62 93 PRO A O 1
ATOM 749 N N . GLU A 1 94 ? 8.822 -7.006 -5.221 1.00 89.38 94 GLU A N 1
ATOM 750 C CA . GLU A 1 94 ? 8.127 -8.304 -5.292 1.00 89.38 94 GLU A CA 1
ATOM 751 C C . GLU A 1 94 ? 6.647 -8.175 -4.903 1.00 89.38 94 GLU A C 1
ATOM 753 O O . GLU A 1 94 ? 5.783 -8.910 -5.378 1.00 89.38 94 GLU A O 1
ATOM 758 N N . VAL A 1 95 ? 6.346 -7.195 -4.049 1.00 93.88 95 VAL A N 1
ATOM 759 C CA . VAL A 1 95 ? 5.000 -6.857 -3.598 1.00 93.88 95 VAL A CA 1
ATOM 760 C C . VAL A 1 95 ? 4.879 -5.346 -3.428 1.00 93.88 95 VAL A C 1
ATOM 762 O O . VAL A 1 95 ? 5.840 -4.654 -3.090 1.00 93.88 95 VAL A O 1
ATOM 765 N N . MET A 1 96 ? 3.685 -4.821 -3.668 1.00 96.56 96 MET A N 1
ATOM 766 C CA . MET A 1 96 ? 3.343 -3.417 -3.471 1.00 96.56 96 MET A CA 1
ATOM 767 C C . MET A 1 96 ? 2.021 -3.299 -2.724 1.00 96.56 96 MET A C 1
ATOM 769 O O . MET A 1 96 ? 1.199 -4.220 -2.733 1.00 96.56 96 MET A O 1
ATOM 773 N N . ALA A 1 97 ? 1.802 -2.142 -2.100 1.00 97.62 97 ALA A N 1
ATOM 774 C CA . ALA A 1 97 ? 0.549 -1.840 -1.429 1.00 97.62 97 ALA A CA 1
ATOM 775 C C . ALA A 1 97 ? -0.049 -0.504 -1.884 1.00 97.62 97 ALA A C 1
ATOM 777 O O . ALA A 1 97 ? 0.624 0.524 -1.869 1.00 97.62 97 ALA A O 1
ATOM 778 N N . ALA A 1 98 ? -1.332 -0.504 -2.248 1.00 97.75 98 ALA A N 1
ATOM 779 C CA . ALA A 1 98 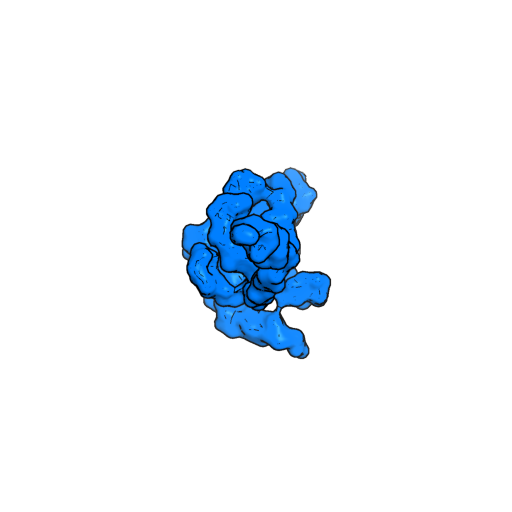? -2.085 0.703 -2.585 1.00 97.75 98 ALA A CA 1
ATOM 780 C C . ALA A 1 98 ? -3.080 1.039 -1.468 1.00 97.75 98 ALA A C 1
ATOM 782 O O . ALA A 1 98 ? -3.915 0.217 -1.092 1.00 97.75 98 ALA A O 1
ATOM 783 N N . TRP A 1 99 ? -2.998 2.263 -0.952 1.00 98.00 99 TRP A N 1
ATOM 784 C CA . TRP A 1 99 ? -3.824 2.781 0.134 1.00 98.00 99 TRP A CA 1
ATOM 785 C C . TRP A 1 99 ? -4.747 3.885 -0.371 1.00 98.00 99 TRP A C 1
ATOM 787 O O . TRP A 1 99 ? -4.278 4.964 -0.743 1.00 98.00 99 TRP A O 1
ATOM 797 N N . TRP A 1 100 ? -6.056 3.631 -0.363 1.00 96.44 100 TRP A N 1
ATOM 798 C CA . TRP A 1 100 ? -7.084 4.526 -0.898 1.00 96.44 100 TRP A CA 1
ATOM 799 C C . TRP A 1 100 ? -8.109 4.903 0.182 1.00 96.44 100 TRP A C 1
ATOM 801 O O . TRP A 1 100 ? -9.049 4.145 0.427 1.00 96.44 100 TRP A O 1
ATOM 811 N N . PRO A 1 101 ? -7.965 6.068 0.835 1.00 95.19 101 PRO A N 1
ATOM 812 C CA . PRO A 1 101 ? -8.974 6.572 1.757 1.00 95.19 101 PRO A CA 1
ATOM 813 C C . PRO A 1 101 ? -10.237 6.998 0.998 1.00 95.19 101 PRO A C 1
ATOM 815 O O . PRO A 1 101 ? -10.143 7.643 -0.042 1.00 95.19 101 PRO A O 1
ATOM 818 N N . TRP A 1 102 ? -11.422 6.685 1.528 1.00 93.94 102 TRP A N 1
ATOM 819 C CA . TRP A 1 102 ? -12.697 7.061 0.890 1.00 93.94 102 TRP A CA 1
ATOM 820 C C . TRP A 1 102 ? -13.126 8.503 1.180 1.00 93.94 102 TRP A C 1
ATOM 822 O O . TRP A 1 102 ? -14.082 9.008 0.596 1.00 93.94 102 TRP A O 1
ATOM 832 N N . GLY A 1 103 ? -12.425 9.172 2.094 1.00 90.44 103 GLY A N 1
ATOM 833 C CA . GLY A 1 103 ? -12.662 10.561 2.455 1.00 90.44 103 GLY A CA 1
ATOM 834 C C . GLY A 1 103 ? -12.507 10.813 3.954 1.00 90.44 103 GLY A C 1
ATOM 835 O O . GLY A 1 103 ? -12.166 9.907 4.723 1.00 90.44 103 GLY A O 1
ATOM 836 N N . PRO A 1 104 ? -12.745 12.057 4.398 1.00 87.75 104 PRO A N 1
ATOM 837 C CA . PRO A 1 104 ? -12.618 12.430 5.798 1.00 87.75 104 PRO A CA 1
ATOM 838 C C . PRO A 1 104 ? -13.530 11.589 6.697 1.00 87.75 104 PRO A C 1
ATOM 840 O O . PRO A 1 104 ? -14.750 11.618 6.578 1.00 87.75 104 PRO A O 1
ATOM 843 N N . GLY A 1 105 ? -12.928 10.850 7.628 1.00 85.69 105 GLY A N 1
ATOM 844 C CA . GLY A 1 105 ? -13.659 10.051 8.610 1.00 85.69 105 GLY A CA 1
ATOM 845 C C . GLY A 1 105 ? -14.247 8.735 8.093 1.00 85.69 105 GLY A C 1
ATOM 846 O O . GLY A 1 105 ? -14.861 8.038 8.898 1.00 85.69 105 GLY A O 1
ATOM 847 N N . ALA A 1 106 ? -14.029 8.387 6.825 1.00 93.38 106 ALA A N 1
ATOM 848 C CA . ALA A 1 106 ? -14.437 7.117 6.231 1.00 93.38 106 ALA A CA 1
ATOM 849 C C . ALA A 1 106 ? -13.316 6.053 6.322 1.00 93.38 106 ALA A C 1
ATOM 851 O O . ALA A 1 106 ? -12.160 6.412 6.575 1.00 93.38 106 ALA A O 1
ATOM 852 N N . PRO A 1 107 ? -13.637 4.759 6.125 1.00 96.06 107 PRO A N 1
ATOM 853 C CA . PRO A 1 107 ? -12.644 3.699 5.946 1.00 96.06 107 PRO A CA 1
ATOM 854 C C . PRO A 1 107 ? -11.703 3.949 4.756 1.00 96.06 107 PRO A C 1
ATOM 856 O O . PRO A 1 107 ? -11.920 4.835 3.922 1.00 96.06 107 PRO A O 1
ATOM 859 N N . ALA A 1 108 ? -10.653 3.137 4.666 1.00 97.25 108 ALA A N 1
ATOM 860 C CA . ALA A 1 108 ? -9.781 3.077 3.496 1.00 97.25 108 ALA A CA 1
ATOM 861 C C . ALA A 1 108 ? -9.811 1.688 2.862 1.00 97.25 108 ALA A C 1
ATOM 863 O O . ALA A 1 108 ? -9.945 0.687 3.556 1.00 97.25 108 ALA A O 1
ATOM 864 N N . SER A 1 109 ? -9.609 1.610 1.551 1.00 97.25 109 SER A N 1
ATOM 865 C CA . SER A 1 109 ? -9.248 0.354 0.898 1.00 97.25 109 SER A CA 1
ATOM 866 C C . SER A 1 109 ? -7.734 0.189 0.913 1.00 97.25 109 SER A C 1
ATOM 868 O O . SER A 1 109 ? -7.012 1.065 0.432 1.00 97.25 109 SER A O 1
ATOM 870 N N . LEU A 1 110 ? -7.260 -0.950 1.410 1.00 97.94 110 LEU A N 1
ATOM 871 C CA . LEU A 1 110 ? -5.879 -1.390 1.254 1.00 97.94 110 LEU A CA 1
ATOM 872 C C . LEU A 1 110 ? -5.842 -2.531 0.243 1.00 97.94 110 LEU A C 1
ATOM 874 O O . LEU A 1 110 ? -6.590 -3.497 0.376 1.00 97.94 110 LEU A O 1
ATOM 878 N N . ARG A 1 111 ? -4.966 -2.423 -0.754 1.00 97.31 111 ARG A N 1
ATOM 879 C CA . ARG A 1 111 ? -4.673 -3.500 -1.700 1.00 97.31 111 ARG A CA 1
ATOM 880 C C . ARG A 1 111 ? -3.225 -3.931 -1.596 1.00 97.31 111 ARG A C 1
ATOM 882 O O . ARG A 1 111 ? -2.364 -3.065 -1.504 1.00 97.31 111 ARG A O 1
ATOM 889 N N . ILE A 1 112 ? -2.976 -5.232 -1.670 1.00 96.62 112 ILE A N 1
ATOM 890 C CA . ILE A 1 112 ? -1.646 -5.840 -1.779 1.00 96.62 112 ILE A CA 1
ATOM 891 C C . ILE A 1 112 ? -1.595 -6.601 -3.101 1.00 96.62 112 ILE A C 1
ATOM 893 O O . ILE A 1 112 ? -2.498 -7.387 -3.389 1.00 96.62 112 ILE A O 1
ATOM 897 N N . PHE A 1 113 ? -0.574 -6.354 -3.915 1.00 95.31 113 PHE A N 1
ATOM 898 C CA . PHE A 1 113 ? -0.477 -6.910 -5.264 1.00 95.31 113 PHE A CA 1
ATOM 899 C C . PHE A 1 113 ? 0.976 -7.154 -5.678 1.00 95.31 113 PHE A C 1
ATOM 901 O O . PHE A 1 113 ? 1.892 -6.518 -5.154 1.00 95.31 113 PHE A O 1
ATOM 908 N N . VAL A 1 114 ? 1.176 -8.067 -6.631 1.00 93.44 114 VAL A N 1
ATOM 909 C CA . VAL A 1 114 ? 2.474 -8.251 -7.296 1.00 93.44 114 VAL A CA 1
ATOM 910 C C . VAL A 1 114 ? 2.603 -7.224 -8.421 1.00 93.44 114 VAL A C 1
ATOM 912 O O . VAL A 1 114 ? 1.634 -7.018 -9.159 1.00 93.44 114 VAL A O 1
ATOM 915 N N . PRO A 1 115 ? 3.767 -6.580 -8.581 1.00 92.56 115 PRO A N 1
ATOM 916 C CA . PRO A 1 115 ? 4.011 -5.664 -9.689 1.00 92.56 115 PRO A CA 1
ATOM 917 C C . PRO A 1 115 ? 3.781 -6.318 -11.049 1.00 92.56 115 PRO A C 1
ATOM 919 O O . PRO A 1 115 ? 4.171 -7.459 -11.286 1.00 92.56 115 PRO A O 1
ATOM 922 N N . GLN A 1 116 ? 3.149 -5.583 -11.963 1.00 89.50 116 GLN A N 1
ATOM 923 C CA . GLN A 1 116 ? 2.943 -6.052 -13.329 1.00 89.50 116 GLN A CA 1
ATOM 924 C C . GLN A 1 116 ? 4.279 -6.278 -14.038 1.00 89.50 116 GLN A C 1
ATOM 926 O O . GLN A 1 116 ? 5.218 -5.493 -13.893 1.00 89.50 116 GLN A O 1
ATOM 931 N N . GLU A 1 117 ? 4.334 -7.317 -14.872 1.00 82.12 117 GLU A N 1
ATOM 932 C CA . GLU A 1 117 ? 5.489 -7.554 -15.730 1.00 82.12 117 GLU A CA 1
ATOM 933 C C . GLU A 1 117 ? 5.770 -6.336 -16.616 1.00 82.12 117 GLU A C 1
ATOM 935 O O . GLU A 1 117 ? 4.893 -5.821 -17.324 1.00 82.12 117 GLU A O 1
ATOM 940 N N . ILE A 1 118 ? 7.031 -5.906 -16.619 1.00 74.94 118 ILE A N 1
ATOM 941 C CA . ILE A 1 118 ? 7.506 -4.851 -17.504 1.00 74.94 118 ILE A CA 1
ATOM 942 C C . ILE A 1 118 ? 7.471 -5.386 -18.933 1.00 74.94 118 ILE A C 1
ATOM 944 O O . ILE A 1 118 ? 8.364 -6.104 -19.386 1.00 74.94 118 ILE A O 1
ATOM 948 N N . LYS A 1 119 ? 6.427 -5.022 -19.678 1.00 65.75 119 LYS A N 1
ATOM 949 C CA . LYS A 1 119 ? 6.393 -5.286 -21.114 1.00 65.75 119 LYS A CA 1
ATOM 950 C C . LYS A 1 119 ? 7.442 -4.394 -21.779 1.00 65.75 119 LYS A C 1
ATOM 952 O O . LYS A 1 119 ? 7.391 -3.176 -21.581 1.00 65.75 119 LYS A O 1
ATOM 957 N N . PRO A 1 120 ? 8.367 -4.949 -22.584 1.00 58.97 120 PRO A N 1
ATOM 958 C CA . PRO A 1 120 ? 9.308 -4.126 -23.323 1.00 58.97 120 PRO A CA 1
ATOM 959 C C . PRO A 1 120 ? 8.510 -3.158 -24.199 1.00 58.97 120 PRO A C 1
ATOM 961 O O . PRO A 1 120 ? 7.618 -3.572 -24.949 1.00 58.97 120 PRO A O 1
ATOM 964 N N . GLU A 1 121 ? 8.793 -1.859 -24.079 1.00 60.19 121 GLU A N 1
ATOM 965 C CA . GLU A 1 121 ? 8.187 -0.864 -24.956 1.00 60.19 121 GLU A CA 1
ATOM 966 C C . GLU A 1 121 ? 8.526 -1.251 -26.394 1.00 60.19 121 GLU A C 1
ATOM 968 O O . GLU A 1 121 ? 9.695 -1.325 -26.778 1.00 60.19 121 GLU A O 1
ATOM 973 N N . LYS A 1 122 ? 7.496 -1.537 -27.199 1.00 54.19 122 LYS A N 1
ATOM 974 C CA . LYS A 1 122 ? 7.679 -1.705 -28.638 1.00 54.19 122 LYS A CA 1
ATOM 975 C C . LYS A 1 122 ? 8.328 -0.419 -29.131 1.00 54.19 122 LYS A C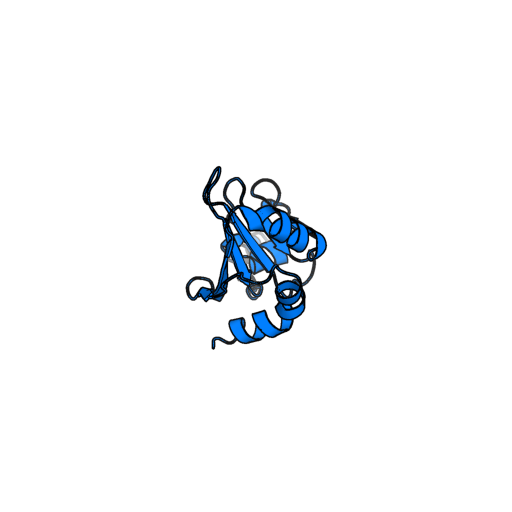 1
ATOM 977 O O . LYS A 1 122 ? 7.699 0.632 -29.044 1.00 54.19 122 LYS A O 1
ATOM 982 N N . ALA A 1 123 ? 9.566 -0.507 -29.617 1.00 50.97 123 ALA A N 1
ATOM 983 C CA . ALA A 1 123 ? 10.284 0.597 -30.241 1.00 50.97 123 ALA A CA 1
ATOM 984 C C . ALA A 1 123 ? 9.431 1.149 -31.397 1.00 50.97 123 ALA A C 1
ATOM 986 O O . ALA A 1 123 ? 9.421 0.624 -32.511 1.00 50.97 123 ALA A O 1
ATOM 987 N N . GLY A 1 124 ? 8.603 2.145 -31.093 1.00 51.69 124 GLY A N 1
ATOM 988 C CA . GLY A 1 124 ? 7.563 2.630 -31.982 1.00 51.69 124 GLY A CA 1
ATOM 989 C C . GLY A 1 124 ? 8.150 3.601 -32.988 1.00 51.69 124 GLY A C 1
ATOM 990 O O . GLY A 1 124 ? 8.594 4.665 -32.586 1.00 51.69 124 GLY A O 1
ATOM 991 N N . LEU A 1 125 ? 8.125 3.213 -34.270 1.00 58.16 125 LEU A N 1
ATOM 992 C CA . LEU A 1 125 ? 8.006 4.001 -35.517 1.00 58.16 125 LEU A CA 1
ATOM 993 C C . LEU A 1 125 ? 8.915 5.228 -35.781 1.00 58.16 125 LEU A C 1
ATOM 995 O O . LEU A 1 125 ? 9.150 5.537 -36.947 1.00 58.16 125 LEU A O 1
ATOM 999 N N . PHE A 1 126 ? 9.485 5.893 -34.780 1.00 57.69 126 PHE A N 1
ATOM 1000 C CA . PHE A 1 126 ? 10.377 7.043 -34.937 1.00 57.69 126 PHE A CA 1
ATOM 1001 C C . PHE A 1 126 ? 11.774 6.652 -35.429 1.00 57.69 126 PHE A C 1
ATOM 1003 O O . PHE A 1 126 ? 12.418 7.443 -36.111 1.00 57.69 126 PHE A O 1
ATOM 1010 N N . SER A 1 127 ? 12.215 5.409 -35.202 1.00 55.12 127 SER A N 1
ATOM 1011 C CA . SER A 1 127 ? 13.479 4.908 -35.765 1.00 55.12 127 SER A CA 1
ATOM 1012 C C . SER A 1 127 ? 13.475 4.853 -37.299 1.00 55.12 127 SER A C 1
ATOM 1014 O O . SER A 1 127 ? 14.533 4.951 -37.914 1.00 55.12 127 SER A O 1
ATOM 1016 N N . LYS A 1 128 ? 12.298 4.764 -37.938 1.00 54.62 128 LYS A N 1
ATOM 1017 C CA . LYS A 1 128 ? 12.178 4.816 -39.405 1.00 54.62 128 LYS A CA 1
ATOM 1018 C C . LYS A 1 128 ? 12.242 6.239 -39.964 1.00 54.62 128 LYS A C 1
ATOM 1020 O O . LYS A 1 128 ? 12.728 6.414 -41.073 1.00 54.62 128 LYS A O 1
ATOM 1025 N N . LEU A 1 129 ? 11.804 7.247 -39.207 1.00 58.12 129 LEU A N 1
ATOM 1026 C CA . LEU A 1 129 ? 11.832 8.652 -39.640 1.00 58.12 129 LEU A CA 1
ATOM 1027 C C . LEU A 1 129 ? 13.248 9.249 -39.604 1.00 58.12 129 LEU A C 1
ATOM 1029 O O . LEU A 1 129 ? 13.605 10.012 -40.495 1.00 58.12 129 LEU A O 1
ATOM 1033 N N . PHE A 1 130 ? 14.088 8.844 -38.647 1.00 61.19 130 PHE A N 1
ATOM 1034 C CA . PHE A 1 130 ? 15.484 9.307 -38.575 1.00 61.19 130 PHE A CA 1
ATOM 1035 C C . PHE A 1 130 ? 16.447 8.567 -39.520 1.00 61.19 130 PHE A C 1
ATOM 1037 O O . PHE A 1 130 ? 17.576 9.007 -39.704 1.00 61.19 130 PHE A O 1
ATOM 1044 N N . SER A 1 131 ? 16.007 7.484 -40.170 1.00 58.41 131 SER A N 1
ATOM 1045 C CA . SER A 1 131 ? 16.813 6.747 -41.157 1.00 58.41 131 SER A CA 1
ATOM 1046 C C . SER A 1 131 ? 16.822 7.386 -42.556 1.00 58.41 131 SER A C 1
ATOM 1048 O O . SER A 1 131 ? 17.601 6.948 -43.399 1.00 58.41 131 SER A O 1
ATOM 1050 N N . PHE A 1 132 ? 15.963 8.376 -42.823 1.00 57.59 132 PHE A N 1
ATOM 1051 C CA . PHE A 1 132 ? 15.801 8.997 -44.148 1.00 57.59 132 PHE A CA 1
ATOM 1052 C C . PHE A 1 132 ? 16.494 10.363 -44.305 1.00 57.59 132 PHE A C 1
ATOM 1054 O O . PHE A 1 132 ? 16.395 10.971 -45.365 1.00 57.59 132 PHE A O 1
ATOM 1061 N N . MET A 1 133 ? 17.222 10.839 -43.288 1.00 53.88 133 MET A N 1
ATOM 1062 C CA . MET A 1 133 ? 18.137 11.980 -43.418 1.00 53.88 133 MET A CA 1
ATOM 1063 C C . MET A 1 133 ? 19.580 11.471 -43.461 1.00 53.88 133 MET A C 1
ATOM 1065 O O . MET A 1 133 ? 20.293 11.502 -42.457 1.00 53.88 133 MET A O 1
ATOM 1069 N N . LYS A 1 134 ? 19.991 10.962 -44.622 1.00 44.59 134 LYS A N 1
ATOM 1070 C CA . LYS A 1 134 ? 21.393 10.751 -44.977 1.00 44.59 134 LYS A CA 1
ATOM 1071 C C . LYS A 1 134 ? 21.604 11.108 -46.439 1.00 44.59 134 LYS A C 1
ATOM 1073 O O . LYS A 1 134 ? 20.691 10.796 -47.234 1.00 44.59 134 LYS A O 1
#

Radius of gyration: 17.41 Å; chains: 1; bounding box: 36×34×59 Å

Foldseek 3Di:
DDPFVVLCCVQVVVLVVQADPPFDWDQDPVARWIKTWAAPVRVVVNVVSLVVVAPDKDAPVCLVVADPQQPQQCPVLSVHDPPKMKGAYRPDTQKIWIWAAPDPNGIIMIIITGGDDDDPPPPDDVVVVVVPPD

Sequence (134 aa):
MSVNQEMIKQHGDSLLAKLPKGIEWQPDQRFDALIAEIPKPLMPEVSQTLKEHFSQKWNNKNIKKAPKEVKQGAGIFADMERDQLLFGEEESPEVMAAWWPWGPGAPASLRIFVPQEIKPEKAGLFSKLFSFMK

pLDDT: mean 87.62, std 13.29, range [44.59, 98.0]

Secondary structure (DSSP, 8-state):
--HHHHHHHHHHHHHHTTSPTT---EEETTTTEEEEEE-GGGHHHHHHHHHHH-SEEEETTTGGGS-HHHHHHHGGGGS--TT-EEEE-SSS-S-EEEEEE-STTS-EEEEEEPPPP-PPP---SHHHHGGG--